Protein AF-A0A960BDS4-F1 (afdb_monomer_lite)

Structure (mmCIF, N/CA/C/O backbone):
data_AF-A0A960BDS4-F1
#
_entry.id   AF-A0A960BDS4-F1
#
loop_
_atom_site.group_PDB
_atom_site.id
_atom_site.type_symbol
_atom_site.label_atom_id
_atom_site.label_alt_id
_atom_site.label_comp_id
_atom_site.label_asym_id
_atom_site.label_entity_id
_atom_site.label_seq_id
_atom_site.pdbx_PDB_ins_code
_atom_site.Cartn_x
_atom_site.Cartn_y
_atom_site.Cartn_z
_atom_site.occupancy
_atom_site.B_iso_or_equiv
_atom_site.auth_seq_id
_atom_site.auth_comp_id
_atom_site.auth_asym_id
_atom_site.auth_atom_id
_atom_site.pdbx_PDB_model_num
ATOM 1 N N . ASP A 1 1 ? 16.887 0.375 -18.400 1.00 63.75 1 ASP A N 1
ATOM 2 C CA . ASP A 1 1 ? 16.574 -0.617 -17.345 1.00 63.75 1 ASP A CA 1
ATOM 3 C C . ASP A 1 1 ? 17.479 -0.538 -16.118 1.00 63.75 1 ASP A C 1
ATOM 5 O O . ASP A 1 1 ? 16.948 -0.564 -15.013 1.00 63.75 1 ASP A O 1
ATOM 9 N N . SER A 1 2 ? 18.800 -0.349 -16.256 1.00 89.62 2 SER A N 1
ATOM 10 C CA . SER A 1 2 ? 19.708 -0.259 -15.094 1.00 89.62 2 SER A CA 1
ATOM 11 C C . SER A 1 2 ? 19.351 0.848 -14.094 1.00 89.62 2 SER A C 1
ATOM 13 O O . SER A 1 2 ? 19.491 0.639 -12.898 1.00 89.62 2 SER A O 1
ATOM 15 N N . ALA A 1 3 ? 18.826 1.992 -14.548 1.00 94.19 3 ALA A N 1
ATOM 16 C CA . ALA A 1 3 ? 18.416 3.078 -13.651 1.00 94.19 3 ALA A CA 1
ATOM 17 C C . ALA A 1 3 ? 17.276 2.669 -12.695 1.00 94.19 3 ALA A C 1
ATOM 19 O O . ALA A 1 3 ? 17.370 2.913 -11.493 1.00 94.19 3 ALA A O 1
ATOM 20 N N . ILE A 1 4 ? 16.239 1.999 -13.216 1.00 96.44 4 ILE A N 1
ATOM 21 C CA . ILE A 1 4 ? 15.109 1.504 -12.413 1.00 96.44 4 ILE A CA 1
ATOM 22 C C . ILE A 1 4 ? 15.581 0.412 -11.456 1.00 96.44 4 ILE A C 1
ATOM 24 O O . ILE A 1 4 ? 15.278 0.466 -10.269 1.00 96.44 4 ILE A O 1
ATOM 28 N N . ALA A 1 5 ? 16.384 -0.532 -11.953 1.00 96.81 5 ALA A N 1
ATOM 29 C CA . ALA A 1 5 ? 16.969 -1.594 -11.141 1.00 96.81 5 ALA A CA 1
ATOM 30 C C . ALA A 1 5 ? 17.802 -1.033 -9.970 1.00 96.81 5 ALA A C 1
ATOM 32 O O . ALA A 1 5 ? 17.642 -1.451 -8.823 1.00 96.81 5 ALA A O 1
ATOM 33 N N . SER A 1 6 ? 18.651 -0.035 -10.232 1.00 97.69 6 SER A N 1
ATOM 34 C CA . SER A 1 6 ? 19.447 0.622 -9.195 1.00 97.69 6 SER A CA 1
ATOM 35 C C . SER A 1 6 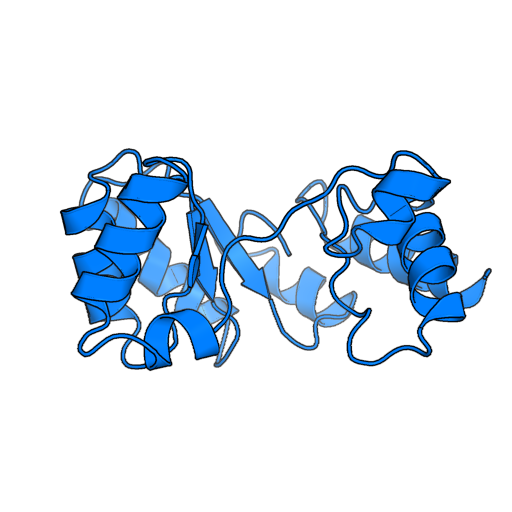? 18.584 1.361 -8.171 1.00 97.69 6 SER A C 1
ATOM 37 O O . SER A 1 6 ? 18.874 1.267 -6.982 1.00 97.69 6 SER A O 1
ATOM 39 N N . ALA A 1 7 ? 17.539 2.079 -8.596 1.00 97.25 7 ALA A N 1
ATOM 40 C CA . ALA A 1 7 ? 16.636 2.764 -7.668 1.00 97.25 7 ALA A CA 1
ATOM 41 C C . ALA A 1 7 ? 15.872 1.759 -6.790 1.00 97.25 7 ALA A C 1
ATOM 43 O O . ALA A 1 7 ? 15.901 1.858 -5.565 1.00 97.25 7 ALA A O 1
ATOM 44 N N . ALA A 1 8 ? 15.300 0.720 -7.403 1.00 97.75 8 ALA A N 1
ATOM 45 C CA . ALA A 1 8 ? 14.581 -0.329 -6.691 1.00 97.75 8 ALA A CA 1
ATOM 46 C C . ALA A 1 8 ? 15.469 -1.069 -5.679 1.00 97.75 8 ALA A C 1
ATOM 48 O O . ALA A 1 8 ? 15.028 -1.365 -4.569 1.00 97.75 8 ALA A O 1
ATOM 49 N N . SER A 1 9 ? 16.739 -1.315 -6.018 1.00 97.94 9 SER A N 1
ATOM 50 C CA . SER A 1 9 ? 17.706 -1.920 -5.098 1.00 97.94 9 SER A CA 1
ATOM 51 C C . SER A 1 9 ? 17.996 -1.028 -3.881 1.00 97.94 9 SER A C 1
ATOM 53 O O . SER A 1 9 ? 18.011 -1.523 -2.749 1.00 97.94 9 SER A O 1
ATOM 55 N N . ARG A 1 10 ? 18.164 0.291 -4.073 1.00 98.31 10 ARG A N 1
ATOM 56 C CA . ARG A 1 10 ? 18.352 1.240 -2.957 1.00 98.31 10 ARG A CA 1
ATOM 57 C C . ARG A 1 10 ? 17.115 1.318 -2.064 1.00 98.31 10 ARG A C 1
ATOM 59 O O . ARG A 1 10 ? 17.250 1.220 -0.847 1.00 98.31 10 ARG A O 1
ATOM 66 N N . MET A 1 11 ? 15.923 1.399 -2.654 1.00 98.00 11 MET A N 1
ATOM 67 C CA . MET A 1 11 ? 14.655 1.422 -1.914 1.00 98.00 11 MET A CA 1
ATOM 68 C C . MET A 1 11 ? 14.416 0.122 -1.134 1.00 98.00 11 MET A C 1
ATOM 70 O O . MET A 1 11 ? 14.076 0.172 0.043 1.00 98.00 11 MET A O 1
ATOM 74 N N . THR A 1 12 ? 14.673 -1.043 -1.738 1.00 97.75 12 THR A N 1
ATOM 75 C CA . THR A 1 12 ? 14.567 -2.347 -1.053 1.00 97.75 12 THR A CA 1
ATOM 76 C C . THR A 1 12 ? 15.539 -2.433 0.127 1.00 97.75 12 THR A C 1
ATOM 78 O O . THR A 1 12 ? 15.189 -2.924 1.200 1.00 97.75 12 THR A O 1
ATOM 81 N N . THR A 1 13 ? 16.759 -1.912 -0.045 1.00 97.81 13 THR A N 1
ATOM 82 C CA . THR A 1 13 ? 17.763 -1.860 1.028 1.00 97.81 13 THR A CA 1
ATOM 83 C C . THR A 1 13 ? 17.287 -0.964 2.174 1.00 97.81 13 THR A C 1
ATOM 85 O O . THR A 1 13 ? 17.357 -1.360 3.338 1.00 97.81 13 THR A O 1
ATOM 88 N N . ALA A 1 14 ? 16.747 0.217 1.856 1.00 97.69 14 ALA A N 1
ATOM 89 C CA . ALA A 1 14 ? 16.185 1.142 2.837 1.00 97.69 14 ALA A CA 1
ATOM 90 C C . ALA A 1 14 ? 14.970 0.553 3.577 1.00 97.69 14 ALA A C 1
ATOM 92 O O . ALA A 1 14 ? 14.827 0.769 4.780 1.00 97.69 14 ALA A O 1
ATOM 93 N N . ALA A 1 15 ? 14.138 -0.241 2.897 1.00 97.00 15 ALA A N 1
ATOM 94 C CA . ALA A 1 15 ? 12.950 -0.870 3.473 1.00 97.00 15 ALA A CA 1
ATOM 95 C C . ALA A 1 15 ? 13.267 -1.958 4.515 1.00 97.00 15 ALA A C 1
ATOM 97 O O . ALA A 1 15 ? 12.385 -2.349 5.278 1.00 97.00 15 ALA A O 1
ATOM 98 N N . ALA A 1 16 ? 14.519 -2.432 4.586 1.00 94.50 16 ALA A N 1
ATOM 99 C CA . ALA A 1 16 ? 15.010 -3.344 5.623 1.00 94.50 16 ALA A CA 1
ATOM 100 C C . ALA A 1 16 ? 14.112 -4.581 5.847 1.00 94.50 16 ALA A C 1
ATOM 102 O O . ALA A 1 16 ? 13.825 -4.961 6.982 1.00 94.50 16 ALA A O 1
ATOM 103 N N . GLY A 1 17 ? 13.663 -5.201 4.751 1.00 94.31 17 GLY A N 1
ATOM 104 C CA . GLY A 1 17 ? 12.817 -6.401 4.761 1.00 94.31 17 GLY A CA 1
ATOM 105 C C . GLY A 1 17 ? 11.309 -6.133 4.746 1.00 94.31 17 GLY A C 1
ATOM 106 O O . GLY A 1 17 ? 10.539 -7.074 4.562 1.00 94.31 17 GLY A O 1
ATOM 107 N N . ARG A 1 18 ? 10.872 -4.875 4.889 1.00 96.81 18 ARG A N 1
ATOM 108 C CA . ARG A 1 18 ? 9.478 -4.484 4.635 1.00 96.81 18 ARG A CA 1
ATOM 109 C C . ARG A 1 18 ? 9.190 -4.514 3.136 1.00 96.81 18 ARG A C 1
ATOM 111 O O . ARG A 1 18 ? 10.070 -4.281 2.311 1.00 96.81 18 ARG A O 1
ATOM 118 N N . SER A 1 19 ? 7.947 -4.829 2.794 1.00 95.81 19 SER A N 1
ATOM 119 C CA . SER A 1 19 ? 7.510 -4.977 1.406 1.00 95.81 19 SER A CA 1
ATOM 120 C C . SER A 1 19 ? 7.502 -3.630 0.680 1.00 95.81 19 SER A C 1
ATOM 122 O O . SER A 1 19 ? 6.952 -2.678 1.221 1.00 95.81 19 SER A O 1
ATOM 124 N N . CYS A 1 20 ? 8.014 -3.589 -0.553 1.00 97.81 20 CYS A N 1
ATOM 125 C CA . CYS A 1 20 ? 7.858 -2.463 -1.483 1.00 97.81 20 CYS A CA 1
ATOM 126 C C . CYS A 1 20 ? 7.029 -2.895 -2.699 1.00 97.81 20 CYS A C 1
ATOM 128 O O . CYS A 1 20 ? 7.323 -3.934 -3.302 1.00 97.81 20 CYS A O 1
ATOM 130 N N . ILE A 1 21 ? 6.025 -2.106 -3.079 1.00 97.44 21 ILE A N 1
ATOM 131 C CA . ILE A 1 21 ? 5.127 -2.379 -4.207 1.00 97.44 21 ILE A CA 1
ATOM 132 C C . ILE A 1 21 ? 5.314 -1.320 -5.299 1.00 97.44 21 ILE A C 1
ATOM 134 O O . ILE A 1 21 ? 5.313 -0.121 -5.047 1.00 97.44 21 ILE A O 1
ATOM 138 N N . GLU A 1 22 ? 5.450 -1.752 -6.553 1.00 96.75 22 GLU A N 1
ATOM 139 C CA . GLU A 1 22 ? 5.627 -0.831 -7.678 1.00 96.75 22 GLU A CA 1
ATOM 140 C C . GLU A 1 22 ? 4.263 -0.305 -8.167 1.00 96.75 22 GLU A C 1
ATOM 142 O O . GLU A 1 22 ? 3.394 -1.073 -8.590 1.00 96.75 22 GLU A O 1
ATOM 147 N N . MET A 1 23 ? 4.062 1.018 -8.110 1.00 95.00 23 MET A N 1
ATOM 148 C CA . MET A 1 23 ? 2.798 1.681 -8.485 1.00 95.00 23 MET A CA 1
ATOM 149 C C . MET A 1 23 ? 2.957 2.900 -9.419 1.00 95.00 23 MET A C 1
ATOM 151 O O . MET A 1 23 ? 2.042 3.716 -9.570 1.00 95.00 23 MET A O 1
ATOM 155 N N . GLY A 1 24 ? 4.109 3.026 -10.079 1.00 94.62 24 GLY A N 1
ATOM 156 C CA . GLY A 1 24 ? 4.520 4.165 -10.905 1.00 94.62 24 GLY A CA 1
ATOM 157 C C . GLY A 1 24 ? 4.021 4.143 -12.353 1.00 94.62 24 GLY A C 1
ATOM 158 O O . GLY A 1 24 ? 4.302 5.073 -13.113 1.00 94.62 24 GLY A O 1
ATOM 159 N N . SER A 1 25 ? 3.251 3.125 -12.750 1.00 95.06 25 SER A N 1
ATOM 160 C CA . SER A 1 25 ? 2.764 2.972 -14.132 1.00 95.06 25 SER A CA 1
ATOM 161 C C . SER A 1 25 ? 2.008 4.202 -14.653 1.00 95.06 25 SER A C 1
ATOM 163 O O . SER A 1 25 ? 2.171 4.567 -15.809 1.00 95.06 25 SER A O 1
ATOM 165 N N . ARG A 1 26 ? 1.261 4.916 -13.798 1.00 94.31 26 ARG A N 1
ATOM 166 C CA . ARG A 1 26 ? 0.509 6.127 -14.188 1.00 94.31 26 ARG A CA 1
ATOM 167 C C . ARG A 1 26 ? 1.382 7.334 -14.574 1.00 94.31 26 ARG A C 1
ATOM 169 O O . ARG A 1 26 ? 0.859 8.316 -15.083 1.00 94.31 26 ARG A O 1
ATOM 176 N N . ARG A 1 27 ? 2.685 7.291 -14.273 1.00 94.62 27 ARG A N 1
ATOM 177 C CA . ARG A 1 27 ? 3.666 8.353 -14.570 1.00 94.62 27 ARG A CA 1
ATOM 178 C C . ARG A 1 27 ? 4.713 7.916 -15.596 1.00 94.62 27 ARG A C 1
ATOM 180 O O . ARG A 1 27 ? 5.650 8.655 -15.874 1.00 94.62 27 ARG A O 1
ATOM 187 N N . THR A 1 28 ? 4.572 6.708 -16.132 1.00 94.94 28 THR A N 1
ATOM 188 C CA . THR A 1 28 ? 5.542 6.095 -17.036 1.00 94.94 28 THR A CA 1
ATOM 189 C C . THR A 1 28 ? 4.852 5.781 -18.355 1.00 94.94 28 THR A C 1
ATOM 191 O O . THR A 1 28 ? 3.692 5.383 -18.365 1.00 94.94 28 THR A O 1
ATOM 194 N N . HIS A 1 29 ? 5.560 5.940 -19.474 1.00 96.44 29 HIS A N 1
ATOM 195 C CA . HIS A 1 29 ? 5.044 5.529 -20.780 1.00 96.44 29 HIS A CA 1
ATOM 196 C C . HIS A 1 29 ? 4.593 4.059 -20.740 1.00 96.44 29 HIS A C 1
ATOM 198 O O . HIS A 1 29 ? 5.306 3.223 -20.194 1.00 96.44 29 HIS A O 1
ATOM 204 N N . GLU A 1 30 ? 3.449 3.731 -21.337 1.00 93.12 30 GLU A N 1
ATOM 205 C CA . GLU A 1 30 ? 2.764 2.435 -21.188 1.00 93.12 30 GLU A CA 1
ATOM 206 C C . GLU A 1 30 ? 3.652 1.201 -21.426 1.00 93.12 30 GLU A C 1
ATOM 208 O O . GLU A 1 30 ? 3.714 0.311 -20.578 1.00 93.12 30 GLU A O 1
ATOM 213 N N . GLU A 1 31 ? 4.423 1.168 -22.517 1.00 90.56 31 GLU A N 1
ATOM 214 C CA . GLU A 1 31 ? 5.369 0.069 -22.772 1.00 90.56 31 GLU A CA 1
ATOM 215 C C . GLU A 1 31 ? 6.559 0.061 -21.793 1.00 90.56 31 GLU A C 1
ATOM 217 O O . GLU A 1 31 ? 7.016 -1.001 -21.363 1.00 90.56 31 GLU A O 1
ATOM 222 N N . ALA A 1 32 ? 7.036 1.235 -21.366 1.00 95.88 32 ALA A N 1
ATOM 223 C CA . ALA A 1 32 ? 8.122 1.338 -20.394 1.00 95.88 32 ALA A CA 1
ATOM 224 C C . ALA A 1 32 ? 7.667 0.947 -18.978 1.00 95.88 32 ALA A C 1
ATOM 226 O O . ALA A 1 32 ? 8.456 0.383 -18.224 1.00 95.88 32 ALA A O 1
ATOM 227 N N . ALA A 1 33 ? 6.402 1.184 -18.624 1.00 97.25 33 ALA A N 1
ATOM 228 C CA . ALA A 1 33 ? 5.836 0.855 -17.319 1.00 97.25 33 ALA A CA 1
ATOM 229 C C . ALA A 1 33 ? 5.904 -0.652 -17.037 1.00 97.25 33 ALA A C 1
ATOM 231 O O . ALA A 1 33 ? 6.247 -1.070 -15.934 1.00 97.25 33 ALA A O 1
ATOM 232 N N . VAL A 1 34 ? 5.657 -1.476 -18.059 1.00 97.31 34 VAL A N 1
ATOM 233 C CA . VAL A 1 34 ? 5.719 -2.938 -17.945 1.00 97.31 34 VAL A CA 1
ATOM 234 C C . VAL A 1 34 ? 7.156 -3.422 -17.715 1.00 97.31 34 VAL A C 1
ATOM 236 O O . VAL A 1 34 ? 7.397 -4.291 -16.872 1.00 97.31 34 VAL A O 1
ATOM 239 N N . ALA A 1 35 ? 8.128 -2.840 -18.425 1.00 96.44 35 ALA A N 1
ATOM 240 C CA . ALA A 1 35 ? 9.546 -3.134 -18.221 1.00 96.44 35 ALA A CA 1
ATOM 241 C C . ALA A 1 35 ? 10.049 -2.633 -16.854 1.00 96.44 35 ALA A C 1
ATOM 243 O O . ALA A 1 35 ? 10.781 -3.350 -16.170 1.00 96.44 35 ALA A O 1
ATOM 244 N N . ALA A 1 36 ? 9.611 -1.446 -16.425 1.00 97.50 36 ALA A N 1
ATOM 245 C CA . ALA A 1 36 ? 9.959 -0.856 -15.137 1.00 97.50 36 ALA A CA 1
ATOM 246 C C . ALA A 1 36 ? 9.427 -1.692 -13.962 1.00 97.50 36 ALA A C 1
ATOM 248 O O . ALA A 1 36 ? 10.199 -2.019 -13.063 1.00 97.50 36 ALA A O 1
ATOM 249 N N . ALA A 1 37 ? 8.162 -2.121 -14.014 1.00 97.69 37 ALA A N 1
ATOM 250 C CA . ALA A 1 37 ? 7.552 -3.014 -13.027 1.00 97.69 37 ALA A CA 1
ATOM 251 C C . ALA A 1 37 ? 8.351 -4.315 -12.861 1.00 97.69 37 ALA A C 1
ATOM 253 O O . ALA A 1 37 ? 8.668 -4.743 -11.749 1.00 97.69 37 ALA A O 1
ATOM 254 N N . ARG A 1 38 ? 8.742 -4.926 -13.987 1.00 97.56 38 ARG A N 1
ATOM 255 C CA . ARG A 1 38 ? 9.583 -6.126 -13.990 1.00 97.56 38 ARG A CA 1
ATOM 256 C C . ARG A 1 38 ? 10.964 -5.855 -13.392 1.00 97.56 38 ARG A C 1
ATOM 258 O O . ARG A 1 38 ? 11.442 -6.660 -12.598 1.00 97.56 38 ARG A O 1
ATOM 265 N N . ALA A 1 39 ? 11.616 -4.760 -13.781 1.00 97.88 39 ALA A N 1
ATOM 266 C CA . ALA A 1 39 ? 12.940 -4.406 -13.276 1.00 97.88 39 ALA A CA 1
ATOM 267 C C . ALA A 1 39 ? 12.920 -4.155 -11.760 1.00 97.88 39 ALA A C 1
ATOM 269 O O . ALA A 1 39 ? 13.793 -4.655 -11.057 1.00 97.88 39 ALA A O 1
ATOM 270 N N . ALA A 1 40 ? 11.902 -3.455 -11.251 1.00 97.94 40 ALA A N 1
ATOM 271 C CA . ALA A 1 40 ? 11.726 -3.232 -9.820 1.00 97.94 40 ALA A CA 1
ATOM 272 C C . ALA A 1 40 ? 11.553 -4.553 -9.056 1.00 97.94 40 ALA A C 1
ATOM 274 O O . ALA A 1 40 ? 12.230 -4.776 -8.051 1.00 97.94 40 ALA A O 1
ATOM 275 N N . TYR A 1 41 ? 10.715 -5.460 -9.574 1.00 98.00 41 TYR A N 1
ATOM 276 C CA . TYR A 1 41 ? 10.497 -6.784 -8.985 1.00 98.00 41 TYR A CA 1
ATOM 277 C C . TYR A 1 41 ? 11.784 -7.616 -8.900 1.00 98.00 41 TYR A C 1
ATOM 279 O O . TYR A 1 41 ? 12.107 -8.165 -7.850 1.00 98.00 41 TYR A O 1
ATOM 287 N N . LEU A 1 42 ? 12.576 -7.655 -9.978 1.00 97.75 42 LEU A N 1
ATOM 288 C CA . LEU A 1 42 ? 13.864 -8.361 -9.989 1.00 97.75 42 LEU A CA 1
ATOM 289 C C . LEU A 1 42 ? 14.872 -7.801 -8.973 1.00 97.75 42 LEU A C 1
ATOM 291 O O . LEU A 1 42 ? 15.810 -8.502 -8.596 1.00 97.75 42 LEU A O 1
ATOM 295 N N . CYS A 1 43 ? 14.685 -6.557 -8.533 1.00 97.62 43 CYS A N 1
ATOM 296 C CA . CYS A 1 43 ? 15.558 -5.873 -7.584 1.00 97.62 43 CYS A CA 1
ATOM 297 C C . CYS A 1 43 ? 15.006 -5.818 -6.154 1.00 97.62 43 CYS A C 1
ATOM 299 O O . CYS A 1 43 ? 15.596 -5.136 -5.317 1.00 97.62 43 CYS A O 1
ATOM 301 N N . GLY A 1 44 ? 13.936 -6.565 -5.866 1.00 97.06 44 GLY A N 1
ATOM 302 C CA . GLY A 1 44 ? 13.468 -6.821 -4.504 1.00 97.06 44 GLY A CA 1
ATOM 303 C C . GLY A 1 44 ? 12.120 -6.210 -4.135 1.00 97.06 44 GLY A C 1
ATOM 304 O O . GLY A 1 44 ? 11.633 -6.465 -3.034 1.00 97.06 44 GLY A O 1
ATOM 305 N N . PHE A 1 45 ? 11.469 -5.478 -5.045 1.00 98.12 45 PHE A N 1
ATOM 306 C CA . PHE A 1 45 ? 10.050 -5.162 -4.869 1.00 98.12 45 PHE A CA 1
ATOM 307 C C . PHE A 1 45 ? 9.247 -6.465 -4.889 1.00 98.12 45 PHE A C 1
ATOM 309 O O . PHE A 1 45 ? 9.575 -7.400 -5.617 1.00 98.12 45 PHE A O 1
ATOM 316 N N . THR A 1 46 ? 8.192 -6.549 -4.089 1.00 98.06 46 THR A N 1
ATOM 317 C CA . THR A 1 46 ? 7.460 -7.806 -3.867 1.00 98.06 46 THR A CA 1
ATOM 318 C C . THR A 1 46 ? 6.279 -7.976 -4.820 1.00 98.06 46 THR A C 1
ATOM 320 O O . THR A 1 46 ? 5.863 -9.105 -5.087 1.00 98.06 46 THR A O 1
ATOM 323 N N . ALA A 1 47 ? 5.745 -6.869 -5.344 1.00 97.81 47 ALA A N 1
ATOM 324 C CA . ALA A 1 47 ? 4.601 -6.846 -6.245 1.00 97.81 47 ALA A CA 1
ATOM 325 C C . ALA A 1 47 ? 4.567 -5.572 -7.111 1.00 97.81 47 ALA A C 1
ATOM 327 O O . ALA A 1 47 ? 5.319 -4.624 -6.887 1.00 97.81 47 ALA A O 1
ATOM 328 N N . THR A 1 48 ? 3.654 -5.539 -8.081 1.00 97.94 48 THR A N 1
ATOM 329 C CA . THR A 1 48 ? 3.330 -4.366 -8.911 1.00 97.94 48 THR A CA 1
ATOM 330 C C . THR A 1 48 ? 1.816 -4.166 -9.024 1.00 97.94 48 THR A C 1
ATOM 332 O O . THR A 1 48 ? 1.038 -5.112 -8.933 1.00 97.94 48 THR A O 1
ATOM 335 N N . SER A 1 49 ? 1.375 -2.939 -9.275 1.00 96.38 49 SER A N 1
ATOM 336 C CA . SER A 1 49 ? 0.001 -2.656 -9.719 1.00 96.38 49 SER A CA 1
ATOM 337 C C . SER A 1 49 ? -0.232 -2.953 -11.212 1.00 96.38 49 SER A C 1
ATOM 339 O O . SER A 1 49 ? -1.372 -2.971 -11.676 1.00 96.38 49 SER A O 1
ATOM 341 N N . ASN A 1 50 ? 0.829 -3.193 -11.991 1.00 97.56 50 ASN A N 1
ATOM 342 C CA . ASN A 1 50 ? 0.762 -3.348 -13.440 1.00 97.56 50 ASN A CA 1
ATOM 343 C C . ASN A 1 50 ? 0.343 -4.772 -13.856 1.00 97.56 50 ASN A C 1
ATOM 345 O O . ASN A 1 50 ? 1.141 -5.714 -13.863 1.00 97.56 50 ASN A O 1
ATOM 349 N N . LEU A 1 51 ? -0.914 -4.928 -14.278 1.00 97.00 51 LEU A N 1
ATOM 350 C CA . LEU A 1 51 ? -1.458 -6.221 -14.713 1.00 97.00 51 LEU A CA 1
ATOM 351 C C . LEU A 1 51 ? -0.788 -6.773 -15.983 1.00 97.00 51 LEU A C 1
ATOM 353 O O . LEU A 1 51 ? -0.671 -7.989 -16.136 1.00 97.00 51 LEU A O 1
ATOM 357 N N . ALA A 1 52 ? -0.297 -5.913 -16.879 1.00 97.31 52 ALA A N 1
ATOM 358 C CA . ALA A 1 52 ? 0.420 -6.364 -18.070 1.00 97.31 52 ALA A CA 1
ATOM 359 C C . ALA A 1 52 ? 1.795 -6.958 -17.711 1.00 97.31 52 ALA A C 1
ATOM 361 O O . ALA A 1 52 ? 2.222 -7.930 -18.335 1.00 97.31 52 ALA A O 1
ATOM 362 N N . ALA A 1 53 ? 2.462 -6.462 -16.663 1.00 97.44 53 ALA A N 1
ATOM 363 C CA . ALA A 1 53 ? 3.685 -7.074 -16.140 1.00 97.44 53 ALA A CA 1
ATOM 364 C C . ALA A 1 53 ? 3.427 -8.470 -15.549 1.00 97.44 53 ALA A C 1
ATOM 366 O O . ALA A 1 53 ? 4.213 -9.392 -15.788 1.00 97.44 53 ALA A O 1
ATOM 367 N N . ARG A 1 54 ? 2.294 -8.672 -14.862 1.00 97.75 54 ARG A N 1
ATOM 368 C CA . ARG A 1 54 ? 1.847 -10.009 -14.432 1.00 97.75 54 ARG A CA 1
ATOM 369 C C . ARG A 1 54 ? 1.599 -10.930 -15.612 1.00 97.75 54 ARG A C 1
ATOM 371 O O . ARG A 1 54 ? 2.084 -12.056 -15.605 1.00 97.75 54 ARG A O 1
ATOM 378 N N . GLN A 1 55 ? 0.866 -10.457 -16.615 1.00 97.88 55 GLN A N 1
ATOM 379 C CA . GLN A 1 5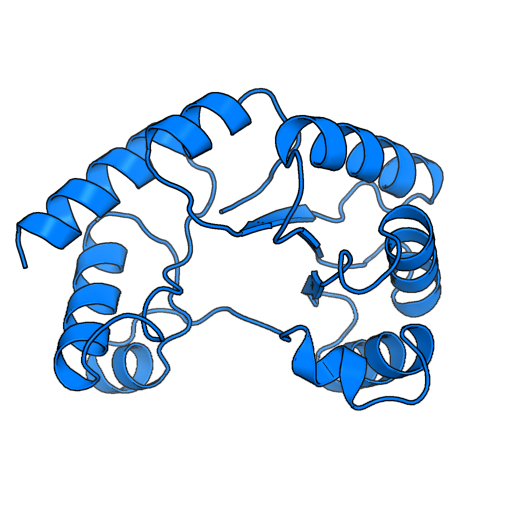5 ? 0.528 -11.252 -17.791 1.00 97.88 55 GLN A CA 1
ATOM 380 C C . GLN A 1 55 ? 1.777 -11.665 -18.584 1.00 97.88 55 GLN A C 1
ATOM 382 O O . GLN A 1 55 ? 1.898 -12.827 -18.959 1.00 97.88 55 GLN A O 1
ATOM 387 N N . ARG A 1 56 ? 2.703 -10.730 -18.839 1.00 97.19 56 ARG A N 1
ATOM 388 C CA . ARG A 1 56 ? 3.897 -10.971 -19.669 1.00 97.19 56 ARG A CA 1
ATOM 389 C C . ARG A 1 56 ? 5.016 -11.700 -18.913 1.00 97.19 56 ARG A C 1
ATOM 391 O O . ARG A 1 56 ? 5.724 -12.501 -19.514 1.00 97.19 56 ARG A O 1
ATOM 398 N N . TYR A 1 57 ? 5.198 -11.421 -17.620 1.00 97.12 57 TYR A N 1
ATOM 399 C CA . TYR A 1 57 ? 6.388 -11.847 -16.864 1.00 97.12 57 TYR A CA 1
ATOM 400 C C . TYR A 1 57 ? 6.097 -12.551 -15.541 1.00 97.12 57 TYR A C 1
ATOM 402 O O . TYR A 1 57 ? 7.023 -12.937 -14.834 1.00 97.12 57 TYR A O 1
ATOM 410 N N . GLY A 1 58 ? 4.829 -12.708 -15.177 1.00 97.44 58 GLY A N 1
ATOM 411 C CA . GLY A 1 58 ? 4.439 -13.415 -13.969 1.00 97.44 58 GLY A CA 1
ATOM 412 C C . GLY A 1 58 ? 4.621 -12.634 -12.664 1.00 97.44 58 GLY A C 1
ATOM 413 O O . GLY A 1 58 ? 4.330 -13.210 -11.618 1.00 97.44 58 GLY A O 1
ATOM 414 N N . VAL A 1 59 ? 5.023 -11.357 -12.702 1.00 98.06 59 VAL A N 1
ATOM 415 C CA . VAL A 1 59 ? 5.240 -10.516 -11.505 1.00 98.06 59 VAL A CA 1
ATOM 416 C C . VAL A 1 59 ? 3.981 -10.491 -10.623 1.00 98.06 59 VAL A C 1
ATOM 418 O O . VAL A 1 59 ? 2.915 -10.180 -11.155 1.00 98.06 59 VAL A O 1
ATOM 421 N N . PRO A 1 60 ? 4.055 -10.806 -9.313 1.00 98.25 60 PRO A N 1
ATOM 422 C CA . PRO A 1 60 ? 2.908 -10.737 -8.408 1.00 98.25 60 PRO A CA 1
ATOM 423 C C . PRO A 1 60 ? 2.246 -9.358 -8.411 1.00 98.25 60 PRO A C 1
ATOM 425 O O . PRO A 1 60 ? 2.927 -8.336 -8.498 1.00 98.25 60 PRO A O 1
ATOM 428 N N . THR A 1 61 ? 0.919 -9.323 -8.290 1.00 96.62 61 THR A N 1
ATOM 429 C CA . THR A 1 61 ? 0.156 -8.069 -8.320 1.00 96.62 61 THR A CA 1
ATOM 430 C C . THR A 1 61 ? -0.451 -7.730 -6.979 1.00 96.62 61 THR A C 1
ATOM 432 O O . THR A 1 61 ? -0.961 -8.614 -6.292 1.00 96.62 61 THR A O 1
ATOM 435 N N . ALA A 1 62 ? -0.449 -6.444 -6.644 1.00 93.88 62 ALA A N 1
ATOM 436 C CA . ALA A 1 62 ? -1.093 -5.916 -5.452 1.00 93.88 62 ALA A CA 1
ATOM 437 C C . ALA A 1 62 ? -1.697 -4.532 -5.725 1.00 93.88 62 ALA A C 1
ATOM 439 O O . ALA A 1 62 ? -1.208 -3.772 -6.560 1.00 93.88 62 ALA A O 1
ATOM 440 N N . GLY A 1 63 ? -2.764 -4.213 -4.999 1.00 85.25 63 GLY A N 1
ATOM 441 C CA . GLY A 1 63 ? -3.525 -2.973 -5.129 1.00 85.25 63 GLY A CA 1
ATOM 442 C C . GLY A 1 63 ? -5.008 -3.247 -4.908 1.00 85.25 63 GLY A C 1
ATOM 443 O O . GLY A 1 63 ? -5.514 -4.267 -5.368 1.00 85.25 63 GLY A O 1
ATOM 444 N N . THR A 1 64 ? -5.692 -2.374 -4.169 1.00 86.94 64 THR A N 1
ATOM 445 C CA . THR A 1 64 ? -7.112 -2.557 -3.840 1.00 86.94 64 THR A CA 1
ATOM 446 C C . THR A 1 64 ? -7.974 -1.468 -4.467 1.00 86.94 64 THR A C 1
ATOM 448 O O . THR A 1 64 ? -8.557 -1.684 -5.523 1.00 86.94 64 THR A O 1
ATOM 451 N N . SER A 1 65 ? -8.026 -0.286 -3.861 1.00 94.25 65 SER A N 1
ATOM 452 C CA . SER A 1 65 ? -8.850 0.837 -4.311 1.00 94.25 65 SER A CA 1
ATOM 453 C C . SER A 1 65 ? -8.039 2.133 -4.393 1.00 94.25 65 SER A C 1
ATOM 455 O O . SER A 1 65 ? -6.923 2.244 -3.874 1.00 94.25 65 SER A O 1
ATOM 457 N N . ALA A 1 66 ? -8.581 3.114 -5.111 1.00 95.19 66 ALA A N 1
ATOM 458 C CA . ALA A 1 66 ? -8.063 4.477 -5.214 1.00 95.19 66 ALA A CA 1
ATOM 459 C C . ALA A 1 66 ? -9.096 5.458 -4.641 1.00 95.19 66 ALA A C 1
ATOM 461 O O . ALA A 1 66 ? -10.255 5.083 -4.485 1.00 95.19 66 ALA A O 1
ATOM 462 N N . HIS A 1 67 ? -8.721 6.718 -4.406 1.00 97.06 67 HIS A N 1
ATOM 463 C CA . HIS A 1 67 ? -9.661 7.732 -3.903 1.00 97.06 67 HIS A CA 1
ATOM 464 C C . HIS A 1 67 ? -10.925 7.858 -4.763 1.00 97.06 67 HIS A C 1
ATOM 466 O O . HIS A 1 67 ? -12.015 8.018 -4.229 1.00 97.06 67 HIS A O 1
ATOM 472 N N . SER A 1 68 ? -10.809 7.711 -6.087 1.00 97.25 68 SER A N 1
ATOM 473 C CA . SER A 1 68 ? -11.960 7.750 -6.997 1.00 97.25 68 SER A CA 1
ATOM 474 C C . SER A 1 68 ? -13.013 6.679 -6.703 1.00 97.25 68 SER A C 1
ATOM 476 O O . SER A 1 68 ? -14.186 6.906 -6.970 1.00 97.25 68 SER A O 1
ATOM 478 N N . PHE A 1 69 ? -12.619 5.532 -6.143 1.00 97.75 69 PHE A N 1
ATOM 479 C CA . PHE A 1 69 ? -13.563 4.504 -5.713 1.00 97.75 69 PHE A CA 1
ATOM 480 C C . PHE A 1 69 ? -14.379 4.984 -4.510 1.00 97.75 69 PHE A C 1
ATOM 482 O O . PHE A 1 69 ? -15.599 4.859 -4.520 1.00 97.75 69 PHE A O 1
ATOM 489 N N . THR A 1 70 ? -13.731 5.578 -3.505 1.00 97.94 70 THR A N 1
ATOM 490 C CA . THR A 1 70 ? -14.426 6.149 -2.344 1.00 97.94 70 THR A CA 1
ATOM 491 C C . THR A 1 70 ? -15.349 7.291 -2.762 1.00 97.94 70 THR A C 1
ATOM 493 O O . THR A 1 70 ? -16.518 7.287 -2.398 1.00 97.94 70 THR A O 1
ATOM 496 N N . LEU A 1 71 ? -14.861 8.204 -3.608 1.00 97.88 71 LEU A N 1
ATOM 497 C CA . LEU A 1 71 ? -15.609 9.369 -4.101 1.00 97.88 71 LEU A CA 1
ATOM 498 C C . LEU A 1 71 ? -16.810 9.022 -4.998 1.00 97.88 71 LEU A C 1
ATOM 500 O O . LEU A 1 71 ? -17.645 9.885 -5.248 1.00 97.88 71 LEU A O 1
ATOM 504 N N . LEU A 1 72 ? -16.885 7.794 -5.519 1.00 98.00 72 LEU A N 1
ATOM 505 C CA . LEU A 1 72 ? -18.024 7.325 -6.312 1.00 98.00 72 LEU A CA 1
ATOM 506 C C . LEU A 1 72 ? -19.248 6.982 -5.445 1.00 98.00 72 LEU A C 1
ATOM 508 O O . LEU A 1 72 ? -20.354 6.908 -5.972 1.00 98.00 72 LEU A O 1
ATOM 512 N N . HIS A 1 73 ? -19.053 6.732 -4.149 1.00 98.38 73 HIS A N 1
ATOM 513 C CA . HIS A 1 73 ? -20.121 6.357 -3.225 1.00 98.38 73 HIS A CA 1
ATOM 514 C C . HIS A 1 73 ? -20.650 7.585 -2.479 1.00 98.38 73 HIS A C 1
ATOM 516 O O . HIS A 1 73 ? -19.926 8.564 -2.293 1.00 98.38 73 HIS A O 1
ATOM 522 N N . ASP A 1 74 ? -21.884 7.506 -1.978 1.00 97.69 74 ASP A N 1
ATOM 523 C CA . ASP A 1 74 ? -22.507 8.611 -1.237 1.00 97.69 74 ASP A CA 1
ATOM 524 C C . ASP A 1 74 ? -21.852 8.835 0.139 1.00 97.69 74 ASP A C 1
ATOM 526 O O . ASP A 1 74 ? -21.994 9.896 0.749 1.00 97.69 74 ASP A O 1
ATOM 530 N N . SER A 1 75 ? -21.118 7.838 0.646 1.00 98.00 75 SER A N 1
ATOM 531 C CA . SER A 1 75 ? -20.338 7.938 1.880 1.00 98.00 75 SER A CA 1
ATOM 532 C C . SER A 1 75 ? -19.120 7.011 1.886 1.00 98.00 75 SER A C 1
ATOM 534 O O . SER A 1 75 ? -19.107 5.954 1.250 1.00 98.00 75 SER A O 1
ATOM 536 N N . GLU A 1 76 ? -18.115 7.354 2.696 1.00 97.81 76 GLU A N 1
ATOM 537 C CA . GLU A 1 76 ? -16.931 6.508 2.905 1.00 97.81 76 GLU A CA 1
ATOM 538 C C . GLU A 1 76 ? -17.291 5.146 3.530 1.00 97.81 76 GLU A C 1
ATOM 540 O O . GLU A 1 76 ? -16.747 4.110 3.144 1.00 97.81 76 GLU A O 1
ATOM 545 N N . ALA A 1 77 ? -18.295 5.114 4.413 1.00 98.06 77 ALA A N 1
ATOM 546 C CA . ALA A 1 77 ? -18.817 3.877 4.992 1.00 98.06 77 ALA A CA 1
ATOM 547 C C . ALA A 1 77 ? -19.448 2.944 3.940 1.00 98.06 77 ALA A C 1
ATOM 549 O O . ALA A 1 77 ? -19.341 1.720 4.048 1.00 98.06 77 ALA A O 1
ATOM 550 N N . GLU A 1 78 ? -20.122 3.485 2.919 1.00 98.38 78 GLU A N 1
ATOM 551 C CA . GLU A 1 78 ? -20.609 2.681 1.791 1.00 98.38 78 GLU A CA 1
ATOM 552 C C . GLU A 1 78 ? -19.473 2.118 0.953 1.00 98.38 78 GLU A C 1
ATOM 554 O O . GLU A 1 78 ? -19.484 0.921 0.657 1.00 98.38 78 GLU A O 1
ATOM 559 N N . ALA A 1 79 ? -18.469 2.937 0.639 1.00 98.56 79 ALA A N 1
ATOM 560 C CA . ALA A 1 79 ? -17.302 2.485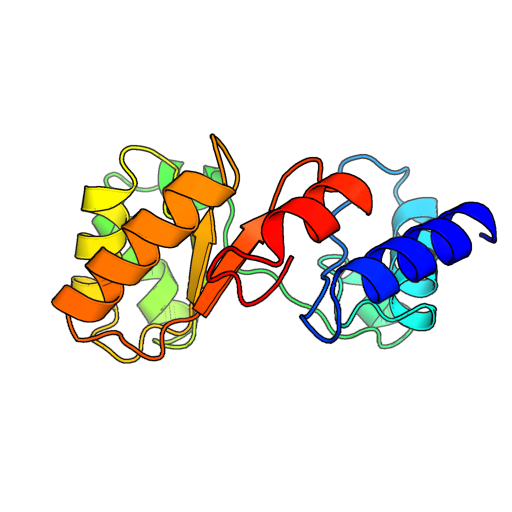 -0.108 1.00 98.56 79 ALA A CA 1
ATOM 561 C C . ALA A 1 79 ? -16.582 1.332 0.614 1.00 98.56 79 ALA A C 1
ATOM 563 O O . ALA A 1 79 ? -16.288 0.298 0.006 1.00 98.56 79 ALA A O 1
ATOM 564 N N . PHE A 1 80 ? -16.350 1.452 1.925 1.00 98.50 80 PHE A N 1
ATOM 565 C CA . PHE A 1 80 ? -15.711 0.388 2.705 1.00 98.50 80 PHE A CA 1
ATOM 566 C C . PHE A 1 80 ? -16.560 -0.880 2.758 1.00 98.50 80 PHE A C 1
ATOM 568 O O . PHE A 1 80 ? -16.023 -1.971 2.552 1.00 98.50 80 PHE A O 1
ATOM 575 N N . ARG A 1 81 ? -17.882 -0.768 2.952 1.00 98.50 81 ARG A N 1
ATOM 576 C CA . ARG A 1 81 ? -18.783 -1.933 2.914 1.00 98.50 81 ARG A CA 1
ATOM 577 C C . ARG A 1 81 ? -18.749 -2.626 1.557 1.00 98.50 81 ARG A C 1
ATOM 579 O O . ARG A 1 81 ? -18.647 -3.854 1.514 1.00 98.50 81 ARG A O 1
ATOM 586 N N . ALA A 1 82 ? -18.787 -1.868 0.463 1.00 98.38 82 ALA A N 1
ATOM 587 C CA . ALA A 1 82 ? -18.718 -2.409 -0.891 1.00 98.38 82 ALA A CA 1
ATOM 588 C C . ALA A 1 82 ? -17.390 -3.143 -1.140 1.00 98.38 82 ALA A C 1
ATOM 590 O O . ALA A 1 82 ? -17.379 -4.273 -1.644 1.00 98.38 82 ALA A O 1
ATOM 591 N N . GLN A 1 83 ? -16.269 -2.547 -0.726 1.00 98.44 83 GLN A N 1
ATOM 592 C CA . GLN A 1 83 ? -14.948 -3.144 -0.893 1.00 98.44 83 GLN A CA 1
ATOM 593 C C . GLN A 1 83 ? -14.766 -4.406 -0.041 1.00 98.44 83 GLN A C 1
ATOM 595 O O . GLN A 1 83 ? -14.325 -5.428 -0.564 1.00 98.44 83 GLN A O 1
ATOM 600 N N . VAL A 1 84 ? -15.133 -4.372 1.243 1.00 98.00 84 VAL A N 1
ATOM 601 C CA . VAL A 1 84 ? -15.031 -5.532 2.146 1.00 98.00 84 VAL A CA 1
ATOM 602 C C . VAL A 1 84 ? -15.943 -6.668 1.686 1.00 98.00 84 VAL A C 1
ATOM 604 O O . VAL A 1 84 ? -15.534 -7.826 1.730 1.00 98.00 84 VAL A O 1
ATOM 607 N N . SER A 1 85 ? -17.140 -6.361 1.181 1.00 98.00 85 SER A N 1
ATOM 608 C CA . SER A 1 85 ? -18.043 -7.379 0.624 1.00 98.00 85 SER A CA 1
ATOM 609 C C . SER A 1 85 ? -17.464 -8.049 -0.626 1.00 98.00 85 SER A C 1
ATOM 611 O O . SER A 1 85 ? -17.688 -9.236 -0.844 1.00 98.00 85 SER A O 1
ATOM 613 N N . SER A 1 86 ? -16.701 -7.305 -1.432 1.00 97.25 86 SER A N 1
ATOM 614 C CA . SER A 1 86 ? -16.147 -7.794 -2.702 1.00 97.25 86 SER A CA 1
ATOM 615 C C . SER A 1 86 ? -14.806 -8.517 -2.540 1.00 97.25 86 SER A C 1
ATOM 617 O O . SER A 1 86 ? -14.555 -9.514 -3.212 1.00 97.25 86 SER A O 1
ATOM 619 N N . LEU A 1 87 ? -13.928 -8.005 -1.673 1.00 96.50 87 LEU A N 1
ATOM 620 C CA . LEU A 1 87 ? -12.539 -8.463 -1.520 1.00 96.50 87 LEU A CA 1
ATOM 621 C C . LEU A 1 87 ? -12.289 -9.218 -0.207 1.00 96.50 87 LEU A C 1
ATOM 623 O O . LEU A 1 87 ? -11.214 -9.783 -0.008 1.00 96.50 87 LEU A O 1
ATOM 627 N N . GLY A 1 88 ? -13.272 -9.235 0.693 1.00 97.19 88 GLY A N 1
ATOM 628 C CA . GLY A 1 88 ? -13.158 -9.811 2.024 1.00 97.19 88 GLY A CA 1
ATOM 629 C C . GLY A 1 88 ? -12.473 -8.889 3.036 1.00 97.19 88 GLY A C 1
ATOM 630 O O . GLY A 1 88 ? -11.921 -7.834 2.722 1.00 97.19 88 GLY A O 1
ATOM 631 N N . ARG A 1 89 ? -12.489 -9.330 4.297 1.00 96.81 89 ARG A N 1
ATOM 632 C CA . ARG A 1 89 ? -11.980 -8.576 5.460 1.00 96.81 89 ARG A CA 1
ATOM 633 C C . ARG A 1 89 ? -10.465 -8.341 5.410 1.00 96.81 89 ARG A C 1
ATOM 635 O O . ARG A 1 89 ? -9.981 -7.336 5.912 1.00 96.81 89 ARG A O 1
ATOM 642 N N . GLY A 1 90 ? -9.724 -9.220 4.730 1.00 95.69 90 GLY A N 1
ATOM 643 C CA . GLY A 1 90 ? -8.271 -9.116 4.543 1.00 95.69 90 GLY A CA 1
ATOM 644 C C . GLY A 1 90 ? -7.813 -8.029 3.560 1.00 95.69 90 GLY A C 1
ATOM 645 O O . GLY A 1 90 ? -6.628 -7.977 3.234 1.00 95.69 90 GLY A O 1
ATOM 646 N N . THR A 1 91 ? -8.724 -7.188 3.064 1.00 97.44 91 THR A N 1
ATOM 647 C CA . THR A 1 91 ? -8.413 -6.079 2.155 1.00 97.44 91 THR A CA 1
ATOM 648 C C . THR A 1 91 ? -7.574 -4.978 2.819 1.00 97.44 91 THR A C 1
ATOM 650 O O . THR A 1 91 ? -7.506 -4.857 4.042 1.00 97.44 91 THR A O 1
ATOM 653 N N . THR A 1 92 ? -6.975 -4.134 1.978 1.00 97.94 92 THR A N 1
ATOM 654 C CA . THR A 1 92 ? -6.393 -2.841 2.351 1.00 97.94 92 THR A CA 1
ATOM 655 C C . THR A 1 92 ? -7.390 -1.717 2.061 1.00 97.94 92 THR A C 1
ATOM 657 O O . THR A 1 92 ? -7.776 -1.554 0.898 1.00 97.94 92 THR A O 1
ATOM 660 N N . LEU A 1 93 ? -7.795 -0.941 3.069 1.00 98.31 93 LEU A N 1
ATOM 661 C CA . LEU A 1 93 ? -8.663 0.238 2.903 1.00 98.31 93 LEU A CA 1
ATOM 662 C C . LEU A 1 93 ? -7.833 1.524 2.808 1.00 98.31 93 LEU A C 1
ATOM 664 O O . LEU A 1 93 ? -6.899 1.703 3.581 1.00 98.31 93 LEU A O 1
ATOM 668 N N . LEU A 1 94 ? -8.162 2.412 1.868 1.00 98.00 94 LEU A N 1
ATOM 669 C CA . LEU A 1 94 ? -7.558 3.745 1.757 1.00 98.00 94 LEU A CA 1
ATOM 670 C C . LEU A 1 94 ? -8.272 4.700 2.715 1.00 98.00 94 LEU A C 1
ATOM 672 O O . LEU A 1 94 ? -9.475 4.896 2.559 1.00 98.00 94 LEU A O 1
ATOM 676 N N . VAL A 1 95 ? -7.557 5.255 3.695 1.00 98.31 95 VAL A N 1
ATOM 677 C CA . VAL A 1 95 ? -8.181 5.934 4.850 1.00 98.31 95 VAL A CA 1
ATOM 678 C C . VAL A 1 95 ? -7.981 7.448 4.884 1.00 98.31 95 VAL A C 1
ATOM 680 O O . VAL A 1 95 ? -8.410 8.095 5.823 1.00 98.31 95 VAL A O 1
ATOM 683 N N . ASP A 1 96 ? -7.342 8.047 3.887 1.00 97.44 96 ASP A N 1
ATOM 684 C CA . ASP A 1 96 ? -7.040 9.482 3.858 1.00 97.44 96 ASP A CA 1
ATOM 685 C C . ASP A 1 96 ? -7.816 10.234 2.768 1.00 97.44 96 ASP A C 1
ATOM 687 O O . ASP A 1 96 ? -7.329 11.206 2.199 1.00 97.44 96 ASP A O 1
ATOM 691 N N . THR A 1 97 ? -9.038 9.787 2.457 1.00 97.62 97 THR A N 1
ATOM 692 C CA . THR A 1 97 ? -9.904 10.506 1.504 1.00 97.62 97 THR A CA 1
ATOM 693 C C . THR A 1 97 ? -10.534 11.749 2.138 1.00 97.62 97 THR A C 1
ATOM 695 O O . THR A 1 97 ? -10.627 12.781 1.474 1.00 97.62 97 THR A O 1
ATOM 698 N N . TYR A 1 98 ? -10.947 11.662 3.407 1.00 96.75 98 TYR A N 1
ATOM 699 C CA . TYR A 1 98 ? -11.575 12.766 4.141 1.00 96.75 98 TYR A CA 1
ATOM 700 C C . TYR A 1 98 ? -10.890 13.027 5.487 1.00 96.75 98 TYR A C 1
ATOM 702 O O . TYR A 1 98 ? -10.096 13.957 5.597 1.00 96.75 98 TYR A O 1
ATOM 710 N N . ASP A 1 99 ? -11.187 12.206 6.499 1.00 97.62 99 ASP A N 1
ATOM 711 C CA . ASP A 1 99 ? -10.598 12.273 7.836 1.00 97.62 99 ASP A CA 1
ATOM 712 C C . ASP A 1 99 ? -10.083 10.890 8.239 1.00 97.62 99 ASP A C 1
ATOM 714 O O . ASP A 1 99 ? -10.828 9.913 8.244 1.00 97.62 99 ASP A O 1
ATOM 718 N N . ILE A 1 100 ? -8.795 10.812 8.576 1.00 98.06 100 ILE A N 1
ATOM 719 C CA . ILE A 1 100 ? -8.116 9.538 8.836 1.00 98.06 100 ILE A CA 1
ATOM 720 C C . ILE A 1 100 ? -8.642 8.858 10.099 1.00 98.06 100 ILE A C 1
ATOM 722 O O . ILE A 1 100 ? -8.742 7.632 10.133 1.00 98.06 100 ILE A O 1
ATOM 726 N N . GLU A 1 101 ? -8.958 9.625 11.143 1.00 98.12 101 GLU A N 1
ATOM 727 C CA . GLU A 1 101 ? -9.424 9.044 12.399 1.00 98.12 101 GLU A CA 1
ATOM 728 C C . GLU A 1 101 ? -10.799 8.407 12.198 1.00 98.12 101 GLU A C 1
ATOM 730 O O . GLU A 1 101 ? -11.010 7.242 12.548 1.00 98.12 101 GLU A O 1
ATOM 735 N N . GLU A 1 102 ? -11.715 9.126 11.559 1.00 98.50 102 GLU A N 1
ATOM 736 C CA . GLU A 1 102 ? -13.038 8.593 11.261 1.00 98.50 102 GLU A CA 1
ATOM 737 C C . GLU A 1 102 ? -12.973 7.420 10.272 1.00 98.50 102 GLU A C 1
ATOM 739 O O . GLU A 1 102 ? -13.608 6.387 10.499 1.00 98.50 102 GLU A O 1
ATOM 744 N N . ALA A 1 103 ? -12.139 7.505 9.233 1.00 98.44 103 ALA A N 1
ATOM 745 C CA . ALA A 1 103 ? -11.966 6.433 8.258 1.00 98.44 103 ALA A CA 1
ATOM 746 C C . ALA A 1 103 ? -11.420 5.142 8.892 1.00 98.44 103 ALA A C 1
ATOM 748 O O . ALA A 1 103 ? -11.914 4.047 8.617 1.00 98.44 103 ALA A O 1
ATOM 749 N N . VAL A 1 104 ? -10.427 5.229 9.784 1.00 98.62 104 VAL A N 1
ATOM 750 C CA . VAL A 1 104 ? -9.906 4.051 10.501 1.00 98.62 104 VAL A CA 1
ATOM 751 C C . VAL A 1 104 ? -10.988 3.435 11.387 1.00 98.62 104 VAL A C 1
ATOM 753 O O . VAL A 1 104 ? -11.153 2.211 11.388 1.00 98.62 104 VAL A O 1
ATOM 756 N N . ARG A 1 105 ? -11.767 4.264 12.094 1.00 98.69 105 ARG A N 1
ATOM 757 C CA . ARG A 1 105 ? -12.893 3.805 12.917 1.00 98.69 105 ARG A CA 1
ATOM 758 C C . ARG A 1 105 ? -13.927 3.059 12.070 1.00 98.69 105 ARG A C 1
ATOM 760 O O . ARG A 1 105 ? -14.271 1.925 12.400 1.00 98.69 105 ARG A O 1
ATOM 767 N N . LEU A 1 106 ? -14.366 3.655 10.959 1.00 98.50 106 LEU A N 1
ATOM 768 C CA . LEU A 1 106 ? -15.316 3.059 10.015 1.00 98.50 106 LEU A CA 1
ATOM 769 C C . LEU A 1 106 ? -14.775 1.776 9.378 1.00 98.50 106 LEU A C 1
ATOM 771 O O . LEU A 1 106 ? -15.515 0.804 9.210 1.00 98.50 106 LEU A O 1
ATOM 775 N N . GLY A 1 107 ? -13.487 1.748 9.037 1.00 98.25 107 GLY A N 1
ATOM 776 C CA . GLY A 1 107 ? -12.824 0.581 8.465 1.00 98.25 107 GLY A CA 1
ATOM 777 C C . GLY A 1 107 ? -12.842 -0.613 9.417 1.00 98.25 107 GLY A C 1
ATOM 778 O O . GLY A 1 107 ? -13.213 -1.716 9.009 1.00 98.25 107 GLY A O 1
ATOM 779 N N . VAL A 1 108 ? -12.510 -0.396 10.694 1.00 98.38 108 VAL A N 1
ATOM 780 C CA . VAL A 1 108 ? -12.572 -1.447 11.723 1.00 98.38 108 VAL A CA 1
ATOM 781 C C . VAL A 1 108 ? -14.013 -1.809 12.076 1.00 98.38 108 VAL A C 1
ATOM 783 O O . VAL A 1 108 ? -14.293 -2.982 12.283 1.00 98.38 108 VAL A O 1
ATOM 786 N N . GLU A 1 109 ? -14.956 -0.868 12.100 1.00 98.25 109 GLU A N 1
ATOM 787 C CA . GLU A 1 109 ? -16.380 -1.187 12.291 1.00 98.25 109 GLU A CA 1
ATOM 788 C C . GLU A 1 109 ? -16.903 -2.094 11.163 1.00 98.25 109 GLU A C 1
ATOM 790 O O . GLU A 1 109 ? -17.596 -3.080 11.411 1.00 98.25 109 GLU A O 1
ATOM 795 N N . THR A 1 110 ? -16.500 -1.807 9.923 1.00 97.88 110 THR A N 1
ATOM 796 C CA . THR A 1 110 ? -16.957 -2.523 8.727 1.00 97.88 110 THR A CA 1
ATOM 797 C C . THR A 1 110 ? -16.307 -3.899 8.576 1.00 97.88 110 THR A C 1
ATOM 799 O O . THR A 1 110 ? -16.981 -4.883 8.273 1.00 97.88 110 THR A O 1
ATOM 802 N N . ALA A 1 111 ? -14.987 -3.987 8.753 1.00 97.44 111 ALA A N 1
ATOM 803 C CA . ALA A 1 111 ? -14.229 -5.222 8.565 1.00 97.44 111 ALA A CA 1
ATOM 804 C C . ALA A 1 111 ? -13.979 -5.980 9.878 1.00 97.44 111 ALA A C 1
ATOM 806 O O . ALA A 1 111 ? -13.507 -7.114 9.847 1.00 97.44 111 ALA A O 1
ATOM 807 N N . GLY A 1 112 ? -14.286 -5.411 11.041 1.00 96.94 112 GLY A N 1
ATOM 808 C CA . GLY A 1 112 ? -13.907 -5.927 12.358 1.00 96.94 112 GLY A CA 1
ATOM 809 C C . GLY A 1 112 ? -12.385 -5.939 12.608 1.00 96.94 112 GLY A C 1
ATOM 810 O O . GLY A 1 112 ? -11.604 -5.467 11.780 1.00 96.94 112 GLY A O 1
ATOM 811 N N . PRO A 1 113 ? -11.924 -6.555 13.717 1.00 95.19 113 PRO A N 1
ATOM 812 C CA . PRO A 1 113 ? -10.507 -6.569 14.119 1.00 95.19 113 PRO A CA 1
ATOM 813 C C . PRO A 1 113 ? -9.591 -7.405 13.202 1.00 95.19 113 PRO A C 1
ATOM 815 O O . PRO A 1 113 ? -8.387 -7.495 13.432 1.00 95.19 113 PRO A O 1
ATOM 818 N N . GLU A 1 114 ? -10.156 -8.041 12.174 1.00 95.56 114 GLU A N 1
ATOM 819 C CA . GLU A 1 114 ? -9.432 -8.808 11.153 1.00 95.56 114 GLU A CA 1
ATOM 820 C C . GLU A 1 114 ? -9.174 -8.006 9.872 1.00 95.56 114 GLU A C 1
ATOM 822 O O . GLU A 1 114 ? -8.778 -8.597 8.865 1.00 95.56 114 GLU A O 1
ATOM 827 N N . LEU A 1 115 ? -9.406 -6.687 9.889 1.00 98.31 115 LEU A N 1
ATOM 828 C CA . LEU A 1 115 ? -9.048 -5.812 8.778 1.00 98.31 115 LEU A CA 1
ATOM 829 C C . LEU A 1 115 ? -7.592 -6.069 8.356 1.00 98.31 115 LEU A C 1
ATOM 831 O O . LEU A 1 115 ? -6.674 -6.044 9.174 1.00 98.31 115 LEU A O 1
ATOM 835 N N . GLY A 1 116 ? -7.375 -6.355 7.073 1.00 98.19 116 GLY A N 1
ATOM 836 C CA . GLY A 1 116 ? -6.058 -6.768 6.587 1.00 98.19 116 GLY A CA 1
ATOM 837 C C . GLY A 1 116 ? -5.014 -5.657 6.668 1.00 98.19 116 GLY A C 1
ATOM 838 O O . GLY A 1 116 ? -3.893 -5.880 7.142 1.00 98.19 116 GLY A O 1
ATOM 839 N N . ALA A 1 117 ? -5.366 -4.468 6.179 1.00 98.38 117 ALA A N 1
ATOM 840 C CA . ALA A 1 117 ? -4.517 -3.288 6.248 1.00 98.38 117 ALA A CA 1
ATOM 841 C C . ALA A 1 117 ? -5.303 -1.980 6.067 1.00 98.38 117 ALA A C 1
ATOM 843 O O . ALA A 1 117 ? -6.400 -1.957 5.506 1.00 98.38 117 ALA A O 1
ATOM 844 N N . VAL A 1 118 ? -4.674 -0.877 6.454 1.00 98.50 118 VAL A N 1
ATOM 845 C CA . VAL A 1 118 ? -5.032 0.481 6.035 1.00 98.50 118 VAL A CA 1
ATOM 846 C C . VAL A 1 118 ? -3.902 1.070 5.190 1.00 98.50 118 VAL A C 1
ATOM 848 O O . VAL A 1 118 ? -2.737 0.717 5.387 1.00 98.50 118 VAL A O 1
ATOM 851 N N . ARG A 1 119 ? -4.238 1.936 4.231 1.00 98.31 119 ARG A N 1
ATOM 852 C CA . ARG A 1 119 ? -3.288 2.677 3.395 1.00 98.31 119 ARG A CA 1
ATOM 853 C C . ARG A 1 119 ? -3.450 4.178 3.605 1.00 98.31 119 ARG A C 1
ATOM 855 O O . ARG A 1 119 ? -4.573 4.670 3.536 1.00 98.31 119 ARG A O 1
ATOM 862 N N . ILE A 1 120 ? -2.330 4.865 3.807 1.00 97.81 120 ILE A N 1
ATOM 863 C CA . ILE A 1 120 ? -2.233 6.328 3.914 1.00 97.81 120 ILE A CA 1
ATOM 864 C C . ILE A 1 120 ? -1.393 6.819 2.727 1.00 97.81 120 ILE A C 1
ATOM 866 O O . ILE A 1 120 ? -0.286 6.313 2.541 1.00 97.81 120 ILE A O 1
ATOM 870 N N . ASP A 1 121 ? -1.915 7.741 1.914 1.00 95.38 121 ASP A N 1
ATOM 871 C CA . ASP A 1 121 ? -1.272 8.220 0.676 1.00 95.38 121 ASP A CA 1
ATOM 872 C C . ASP A 1 121 ? -0.737 9.671 0.764 1.00 95.38 121 ASP A C 1
ATOM 874 O O . ASP A 1 121 ? -0.041 10.166 -0.128 1.00 95.38 121 ASP A O 1
ATOM 878 N N . SER A 1 122 ? -1.068 10.382 1.846 1.00 93.31 122 SER A N 1
ATOM 879 C CA . SER A 1 122 ? -0.820 11.818 1.999 1.00 93.31 122 SER A CA 1
ATOM 880 C C . SER A 1 122 ? -0.535 12.255 3.446 1.00 93.31 122 SER A C 1
ATOM 882 O O . SER A 1 122 ? -0.725 11.508 4.407 1.00 93.31 122 SER A O 1
ATOM 884 N N . GLY A 1 123 ? -0.054 13.495 3.603 1.00 93.31 123 GLY A N 1
ATOM 885 C CA . GLY A 1 123 ? 0.272 14.100 4.901 1.00 93.31 123 GLY A CA 1
ATOM 886 C C . GLY A 1 123 ? 1.646 13.701 5.457 1.00 93.31 123 GLY A C 1
ATOM 887 O O . GLY A 1 123 ? 2.506 13.189 4.742 1.00 93.31 123 GLY A O 1
ATOM 888 N N . ASP A 1 124 ? 1.870 13.959 6.751 1.00 94.81 124 ASP A N 1
ATOM 889 C CA . ASP A 1 124 ? 3.074 13.498 7.457 1.00 94.81 124 ASP A CA 1
ATOM 890 C C . ASP A 1 124 ? 2.925 12.012 7.806 1.00 94.81 124 ASP A C 1
ATOM 892 O O . ASP A 1 124 ? 2.412 11.639 8.863 1.00 94.81 124 ASP A O 1
ATOM 896 N N . LEU A 1 125 ? 3.354 11.156 6.878 1.00 95.69 125 LEU A N 1
ATOM 897 C CA . LEU A 1 125 ? 3.191 9.704 6.960 1.00 95.69 125 LEU A CA 1
ATOM 898 C C . LEU A 1 125 ? 3.778 9.100 8.245 1.00 95.69 125 LEU A C 1
ATOM 900 O O . LEU A 1 125 ? 3.225 8.135 8.769 1.00 95.69 125 LEU A O 1
ATOM 904 N N . GLY A 1 126 ? 4.876 9.652 8.772 1.00 95.56 126 GLY A N 1
ATOM 905 C CA . GLY A 1 126 ? 5.515 9.139 9.983 1.00 95.56 126 GLY A CA 1
ATOM 906 C C . GLY A 1 126 ? 4.659 9.385 11.222 1.00 95.56 126 GLY A C 1
ATOM 907 O O . GLY A 1 126 ? 4.387 8.458 11.990 1.00 95.56 126 GLY A O 1
ATOM 908 N N . VAL A 1 127 ? 4.186 10.622 11.386 1.00 96.69 127 VAL A N 1
ATOM 909 C CA . VAL A 1 127 ? 3.296 11.011 12.491 1.00 96.69 127 VAL A CA 1
ATOM 910 C C . VAL A 1 127 ? 1.945 10.303 12.376 1.00 96.69 127 VAL A C 1
ATOM 912 O O . VAL A 1 127 ? 1.438 9.758 13.361 1.00 96.69 127 VAL A O 1
ATOM 915 N N . LEU A 1 128 ? 1.376 10.268 11.169 1.00 97.62 128 LEU A N 1
ATOM 916 C CA . LEU A 1 128 ? 0.085 9.637 10.909 1.00 97.62 128 LEU A CA 1
ATOM 917 C C . LEU A 1 128 ? 0.128 8.129 11.160 1.00 97.62 128 LEU A C 1
ATOM 919 O O . LEU A 1 128 ? -0.775 7.615 11.813 1.00 97.62 128 LEU A O 1
ATOM 923 N N . ALA A 1 129 ? 1.186 7.424 10.744 1.00 98.00 129 ALA A N 1
ATOM 924 C CA . ALA A 1 129 ? 1.326 5.992 11.011 1.00 98.00 129 ALA A CA 1
ATOM 925 C C . ALA A 1 129 ? 1.312 5.680 12.518 1.00 98.00 129 ALA A C 1
ATOM 927 O O . ALA A 1 129 ? 0.652 4.731 12.940 1.00 98.00 129 ALA A O 1
ATOM 928 N N . VAL A 1 130 ? 1.981 6.491 13.349 1.00 98.38 130 VAL A N 1
ATOM 929 C CA . VAL A 1 130 ? 1.961 6.321 14.815 1.00 98.38 130 VAL A CA 1
ATOM 930 C C . VAL A 1 130 ? 0.552 6.513 15.378 1.00 98.38 130 VAL A C 1
ATOM 932 O O . VAL A 1 130 ? 0.092 5.676 16.157 1.00 98.38 130 VAL A O 1
ATOM 935 N N . ARG A 1 131 ? -0.153 7.572 14.964 1.00 98.25 131 ARG A N 1
ATOM 936 C CA . ARG A 1 131 ? -1.529 7.844 15.415 1.00 98.25 131 ARG A CA 1
ATOM 937 C C . ARG A 1 131 ? -2.493 6.734 14.990 1.00 98.25 131 ARG A C 1
ATOM 939 O O . ARG A 1 131 ? -3.254 6.235 15.814 1.00 98.25 131 ARG A O 1
ATOM 946 N N . VAL A 1 132 ? -2.417 6.306 13.731 1.00 98.56 132 VAL A N 1
ATOM 947 C CA . VAL A 1 132 ? -3.249 5.225 13.186 1.00 98.56 132 VAL A CA 1
ATOM 948 C C . VAL A 1 132 ? -2.969 3.905 13.896 1.00 98.56 132 VAL A C 1
ATOM 950 O O . VAL A 1 132 ? -3.910 3.190 14.232 1.00 98.56 132 VAL A O 1
ATOM 953 N N . ARG A 1 133 ? -1.704 3.591 14.206 1.00 98.69 133 ARG A N 1
ATOM 954 C CA . ARG A 1 133 ? -1.355 2.393 14.984 1.00 98.69 133 ARG A CA 1
ATOM 955 C C . ARG A 1 133 ? -2.023 2.399 16.357 1.00 98.69 133 ARG A C 1
ATOM 957 O O . ARG A 1 133 ? -2.679 1.422 16.707 1.00 98.69 133 ARG A O 1
ATOM 964 N N . GLN A 1 134 ? -1.905 3.504 17.095 1.00 98.69 134 GLN A N 1
ATOM 965 C CA . GLN A 1 134 ? -2.535 3.659 18.411 1.00 98.69 134 GLN A CA 1
ATOM 966 C C . GLN A 1 134 ? -4.056 3.490 18.337 1.00 98.69 134 GLN A C 1
ATOM 968 O O . GLN A 1 134 ? -4.647 2.815 19.178 1.00 98.69 134 GLN A O 1
ATOM 973 N N . GLN A 1 135 ? -4.687 4.065 17.313 1.00 98.69 135 GLN A N 1
ATOM 974 C CA . GLN A 1 135 ? -6.127 3.959 17.118 1.00 98.69 135 GLN A CA 1
ATOM 975 C C . GLN A 1 135 ? -6.565 2.531 16.766 1.00 98.69 135 GLN A C 1
ATOM 977 O O . GLN A 1 135 ? -7.501 2.013 17.373 1.00 98.69 135 GLN A O 1
ATOM 982 N N . LEU A 1 136 ? -5.880 1.867 15.830 1.00 98.75 136 LEU A N 1
ATOM 983 C CA . LEU A 1 136 ? -6.150 0.470 15.485 1.00 98.75 136 LEU A CA 1
ATOM 984 C C . LEU A 1 136 ? -6.010 -0.441 16.712 1.00 98.75 136 LEU A C 1
ATOM 986 O O . LEU A 1 136 ? -6.828 -1.339 16.900 1.00 98.75 136 LEU A O 1
ATOM 990 N N . ASP A 1 137 ? -5.011 -0.197 17.561 1.00 98.69 137 ASP A N 1
ATOM 991 C CA . ASP A 1 137 ? -4.799 -0.967 18.789 1.00 98.69 137 ASP A CA 1
ATOM 992 C C . ASP A 1 137 ? -5.922 -0.733 19.806 1.00 98.69 137 ASP A C 1
ATOM 994 O O . ASP A 1 137 ? -6.445 -1.697 20.368 1.00 98.69 137 ASP A O 1
ATOM 998 N N . ALA A 1 138 ? -6.357 0.519 19.986 1.00 98.56 138 ALA A N 1
ATOM 999 C CA . ALA A 1 138 ? -7.491 0.865 20.845 1.00 98.56 138 ALA A CA 1
ATOM 1000 C C . ALA A 1 138 ? -8.813 0.235 20.367 1.00 98.56 138 ALA A C 1
ATOM 1002 O O . ALA A 1 138 ? -9.664 -0.115 21.183 1.00 98.56 138 ALA A O 1
ATOM 1003 N N . LEU A 1 139 ? -8.966 0.041 19.055 1.00 98.38 139 LEU A N 1
ATOM 1004 C CA . LEU A 1 139 ? -10.109 -0.636 18.438 1.00 98.38 139 LEU A CA 1
ATOM 1005 C C . LEU A 1 139 ? -9.967 -2.175 18.413 1.00 98.38 139 LEU A C 1
ATOM 1007 O O . LEU A 1 139 ? -10.827 -2.866 17.869 1.00 98.38 139 LEU A O 1
ATOM 1011 N N . GLY A 1 140 ? -8.888 -2.735 18.976 1.00 98.38 140 GLY A N 1
ATOM 1012 C CA . GLY A 1 140 ? -8.628 -4.181 19.018 1.00 98.38 140 GLY A CA 1
ATOM 1013 C C . GLY A 1 140 ? -8.111 -4.783 17.704 1.00 98.38 140 GLY A C 1
ATOM 1014 O O . GLY A 1 140 ? -7.918 -5.995 17.611 1.00 98.38 140 GLY A O 1
ATOM 1015 N N . ALA A 1 141 ? -7.837 -3.958 16.695 1.00 98.31 141 ALA A N 1
ATOM 1016 C CA . ALA A 1 141 ? -7.366 -4.346 15.368 1.00 98.31 141 ALA A CA 1
ATOM 1017 C C . ALA A 1 141 ? -5.822 -4.405 15.301 1.00 98.31 141 ALA A C 1
ATOM 1019 O O . ALA A 1 141 ? -5.190 -3.927 14.353 1.00 98.31 141 ALA A O 1
ATOM 1020 N N . THR A 1 142 ? -5.201 -5.015 16.316 1.00 98.19 142 THR A N 1
ATOM 1021 C CA . THR A 1 142 ? -3.744 -5.005 16.576 1.00 98.19 142 THR A CA 1
ATOM 1022 C C . THR A 1 142 ? -2.893 -5.669 15.492 1.00 98.19 142 THR A C 1
ATOM 1024 O O . THR A 1 142 ? -1.690 -5.440 15.418 1.00 98.19 142 THR A O 1
ATOM 1027 N N . ARG A 1 143 ? -3.505 -6.486 14.626 1.00 98.06 143 ARG A N 1
ATOM 1028 C CA . ARG A 1 143 ? -2.829 -7.158 13.501 1.00 98.06 143 ARG A CA 1
ATOM 1029 C C . ARG A 1 143 ? -3.029 -6.467 12.151 1.00 98.06 143 ARG A C 1
ATOM 1031 O O . ARG A 1 143 ? -2.442 -6.906 11.165 1.00 98.06 143 ARG A O 1
ATOM 1038 N N . THR A 1 144 ? -3.864 -5.431 12.094 1.00 98.62 144 THR A N 1
ATOM 1039 C CA . THR A 1 144 ? -4.105 -4.663 10.865 1.00 98.62 144 THR A CA 1
ATOM 1040 C C . THR A 1 144 ? -2.819 -3.975 10.453 1.00 98.62 144 THR A C 1
ATOM 1042 O O . THR A 1 144 ? -2.260 -3.229 11.252 1.00 98.62 144 THR A O 1
ATOM 1045 N N . ARG A 1 145 ? -2.344 -4.202 9.230 1.00 98.50 145 ARG A N 1
ATOM 1046 C CA . ARG A 1 145 ? -1.099 -3.588 8.751 1.00 98.50 145 ARG A CA 1
ATOM 1047 C C . ARG A 1 145 ? -1.293 -2.128 8.347 1.00 98.50 145 ARG A C 1
ATOM 1049 O O . ARG A 1 145 ? -2.380 -1.744 7.920 1.00 98.50 145 ARG A O 1
ATOM 1056 N N . ILE A 1 146 ? -0.232 -1.337 8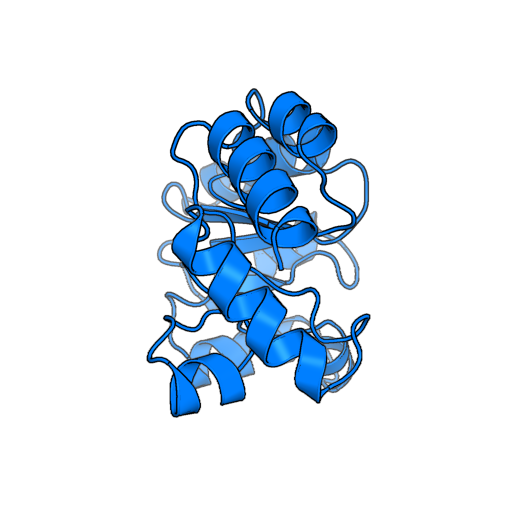.412 1.00 98.50 146 ILE A N 1
ATOM 1057 C CA . ILE A 1 146 ? -0.194 0.041 7.921 1.00 98.50 146 ILE A CA 1
ATOM 1058 C C . ILE A 1 146 ? 0.703 0.081 6.689 1.00 98.50 146 ILE A C 1
ATOM 1060 O O . ILE A 1 146 ? 1.914 -0.126 6.775 1.00 98.50 146 ILE A O 1
ATOM 1064 N N . LEU A 1 147 ? 0.098 0.333 5.534 1.00 97.88 147 LEU A N 1
ATOM 1065 C CA . LEU A 1 147 ? 0.812 0.599 4.292 1.00 97.88 147 LEU A CA 1
ATOM 1066 C C . LEU A 1 147 ? 0.832 2.103 4.048 1.00 97.88 147 LEU A C 1
ATOM 1068 O O . LEU A 1 147 ? -0.156 2.792 4.301 1.00 97.88 147 LEU A O 1
ATOM 1072 N N . VAL A 1 148 ? 1.940 2.610 3.531 1.00 97.00 148 VAL A N 1
ATOM 1073 C CA . VAL A 1 148 ? 2.040 4.018 3.145 1.00 97.00 148 VAL A CA 1
ATOM 1074 C C . VAL A 1 148 ? 2.461 4.109 1.697 1.00 97.00 148 VAL A C 1
ATOM 1076 O O . VAL A 1 148 ? 3.378 3.418 1.276 1.00 97.00 148 VAL A O 1
ATOM 1079 N N . THR A 1 149 ? 1.786 4.954 0.939 1.00 93.62 149 THR A N 1
ATOM 1080 C CA . THR A 1 149 ? 2.145 5.262 -0.444 1.00 93.62 149 THR A CA 1
ATOM 1081 C C . THR A 1 149 ? 2.312 6.769 -0.564 1.00 93.62 149 THR A C 1
ATOM 1083 O O . THR A 1 149 ? 1.742 7.502 0.228 1.00 93.62 149 THR A O 1
ATOM 1086 N N . SER A 1 150 ? 3.193 7.236 -1.446 1.00 88.88 150 SER A N 1
ATOM 1087 C CA . SER A 1 150 ? 3.311 8.641 -1.864 1.00 88.88 150 SER A CA 1
ATOM 1088 C C . SER A 1 150 ? 4.479 8.749 -2.859 1.00 88.88 150 SER A C 1
ATOM 1090 O O . SER A 1 150 ? 4.892 7.751 -3.457 1.00 88.88 150 SER A O 1
ATOM 1092 N N . ASP A 1 151 ? 5.075 9.932 -2.988 1.00 88.75 151 ASP A N 1
ATOM 1093 C CA . ASP A 1 151 ? 6.357 10.173 -3.659 1.00 88.75 151 ASP A CA 1
ATOM 1094 C C . ASP A 1 151 ? 7.552 9.643 -2.833 1.00 88.75 151 ASP A C 1
ATOM 1096 O O . ASP A 1 151 ? 8.455 10.384 -2.447 1.00 88.75 151 ASP A O 1
ATOM 1100 N N . LEU A 1 152 ? 7.538 8.344 -2.520 1.00 94.94 152 LEU A N 1
ATOM 1101 C CA . LEU A 1 152 ? 8.551 7.693 -1.691 1.00 94.94 152 LEU A CA 1
ATOM 1102 C C . LEU A 1 152 ? 9.803 7.344 -2.504 1.00 94.94 152 LEU A C 1
ATOM 1104 O O . LEU A 1 152 ? 9.734 6.612 -3.492 1.00 94.94 152 LEU A O 1
ATOM 1108 N N . ASP A 1 153 ? 10.956 7.799 -2.024 1.00 96.06 153 ASP A N 1
ATOM 1109 C CA . ASP A 1 153 ? 12.282 7.350 -2.445 1.00 96.06 153 ASP A CA 1
ATOM 1110 C C . ASP A 1 153 ? 12.996 6.600 -1.302 1.00 96.06 153 ASP A C 1
ATOM 1112 O O . ASP A 1 153 ? 12.444 6.383 -0.218 1.00 96.06 153 ASP A O 1
ATOM 1116 N N . GLU A 1 154 ? 14.239 6.174 -1.526 1.00 97.44 154 GLU A N 1
ATOM 1117 C CA . GLU A 1 154 ? 15.040 5.487 -0.510 1.00 97.44 154 GLU A CA 1
ATOM 1118 C C . GLU A 1 154 ? 15.260 6.305 0.777 1.00 97.44 154 GLU A C 1
ATOM 1120 O O . GLU A 1 154 ? 15.421 5.713 1.847 1.00 97.44 154 GLU A O 1
ATOM 1125 N N . PHE A 1 155 ? 15.249 7.639 0.708 1.00 96.88 155 PHE A N 1
ATOM 1126 C CA . PHE A 1 155 ? 15.444 8.508 1.868 1.00 96.88 155 PHE A CA 1
ATOM 1127 C C . PHE A 1 155 ? 14.159 8.617 2.687 1.00 96.88 155 PHE A C 1
ATOM 1129 O O . PHE A 1 155 ? 14.198 8.464 3.910 1.00 96.88 155 PHE A O 1
ATOM 1136 N N . ALA A 1 156 ? 13.018 8.800 2.019 1.00 95.94 156 ALA A N 1
ATOM 1137 C CA . ALA A 1 156 ? 11.703 8.797 2.652 1.00 95.94 156 A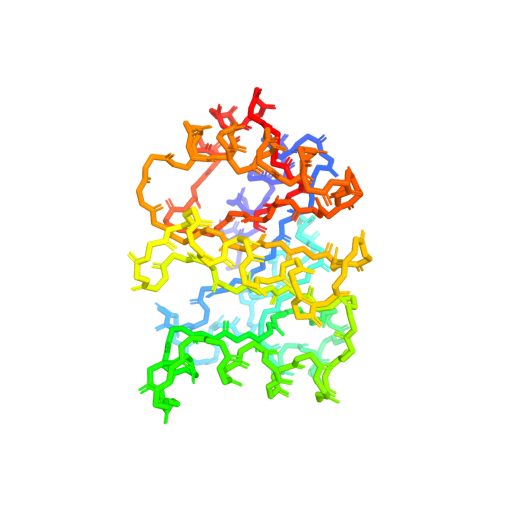LA A CA 1
ATOM 1138 C C . ALA A 1 156 ? 11.415 7.443 3.322 1.00 95.94 156 ALA A C 1
ATOM 1140 O O . ALA A 1 156 ? 11.023 7.394 4.489 1.00 95.94 156 ALA A O 1
ATOM 1141 N N . ILE A 1 157 ? 11.697 6.332 2.631 1.00 97.31 157 ILE A N 1
ATOM 1142 C CA . ILE A 1 157 ? 11.573 4.980 3.194 1.00 97.31 157 ILE A CA 1
ATOM 1143 C C . ILE A 1 157 ? 12.472 4.820 4.426 1.00 97.31 157 ILE A C 1
ATOM 1145 O O . ILE A 1 157 ? 12.014 4.328 5.461 1.00 97.31 157 ILE A O 1
ATOM 1149 N N . ALA A 1 158 ? 13.734 5.259 4.349 1.00 96.31 158 ALA A N 1
ATOM 1150 C CA . ALA A 1 158 ? 14.660 5.181 5.475 1.00 96.31 158 ALA A CA 1
ATOM 1151 C C . ALA A 1 158 ? 14.166 5.981 6.695 1.00 96.31 158 ALA A C 1
ATOM 1153 O O . ALA A 1 158 ? 14.266 5.488 7.821 1.00 96.31 158 ALA A O 1
ATOM 1154 N N . ALA A 1 159 ? 13.592 7.170 6.482 1.00 94.94 159 ALA A N 1
ATOM 1155 C CA . ALA A 1 159 ? 13.013 7.994 7.543 1.00 94.94 159 ALA A CA 1
ATOM 1156 C C . ALA A 1 159 ? 11.798 7.321 8.211 1.00 94.94 159 ALA A C 1
ATOM 1158 O O . ALA A 1 159 ? 11.634 7.389 9.429 1.00 94.94 159 ALA A O 1
ATOM 1159 N N . LEU A 1 160 ? 10.990 6.591 7.438 1.00 96.06 160 LEU A N 1
ATOM 1160 C CA . LEU A 1 160 ? 9.810 5.870 7.924 1.00 96.06 160 LEU A CA 1
ATOM 1161 C C . LEU A 1 160 ? 10.136 4.558 8.658 1.00 96.06 160 LEU A C 1
ATOM 1163 O O . LEU A 1 160 ? 9.233 3.907 9.186 1.00 96.06 160 LEU A O 1
ATOM 1167 N N . ARG A 1 161 ? 11.406 4.140 8.739 1.00 90.00 161 ARG A N 1
ATOM 1168 C CA . ARG A 1 161 ? 11.789 2.886 9.420 1.00 90.00 161 ARG A CA 1
ATOM 1169 C C . ARG A 1 161 ? 11.401 2.861 10.897 1.00 90.00 161 ARG A C 1
ATOM 1171 O O . ARG A 1 161 ? 11.026 1.805 11.403 1.00 90.00 161 ARG A O 1
ATOM 1178 N N . ALA A 1 162 ? 11.483 4.005 11.573 1.00 91.44 162 ALA A N 1
ATOM 1179 C CA . ALA A 1 162 ? 11.123 4.127 12.985 1.00 91.44 162 ALA A CA 1
ATOM 1180 C C . ALA A 1 162 ? 9.601 4.184 13.219 1.00 91.44 162 ALA A C 1
ATOM 1182 O O . ALA A 1 162 ? 9.153 3.992 14.347 1.00 91.44 162 ALA A O 1
ATOM 1183 N N . ALA A 1 163 ? 8.811 4.429 12.169 1.00 95.94 163 ALA A N 1
ATOM 1184 C CA . ALA A 1 163 ? 7.358 4.445 12.239 1.00 95.94 163 ALA A CA 1
ATOM 1185 C C . ALA A 1 163 ? 6.781 3.016 12.141 1.00 95.94 163 ALA A C 1
ATOM 1187 O O . ALA A 1 163 ? 7.420 2.132 11.547 1.00 95.94 163 ALA A O 1
ATOM 1188 N N . PRO A 1 164 ? 5.572 2.772 12.689 1.00 97.19 164 PRO A N 1
ATOM 1189 C CA . PRO A 1 164 ? 4.889 1.480 12.634 1.00 97.19 164 PRO A CA 1
ATOM 1190 C C . PRO A 1 164 ? 4.262 1.242 11.250 1.00 97.19 164 PRO A C 1
ATOM 1192 O O . PRO A 1 164 ? 3.054 1.101 11.113 1.00 97.19 164 PRO A O 1
ATOM 1195 N N . VAL A 1 165 ? 5.100 1.244 10.216 1.00 97.44 165 VAL A N 1
ATOM 1196 C CA . VAL A 1 165 ? 4.739 0.979 8.821 1.00 97.44 165 VAL A CA 1
ATOM 1197 C C . VAL A 1 165 ? 5.166 -0.441 8.465 1.00 97.44 165 VAL A C 1
ATOM 1199 O O . VAL A 1 165 ? 6.300 -0.835 8.735 1.00 97.44 165 VAL A O 1
ATOM 1202 N N . ASP A 1 166 ? 4.284 -1.198 7.823 1.00 97.56 166 ASP A N 1
ATOM 1203 C CA . ASP A 1 166 ? 4.509 -2.594 7.436 1.00 97.56 166 ASP A CA 1
ATOM 1204 C C . ASP A 1 166 ? 4.947 -2.751 5.970 1.00 97.56 166 ASP A C 1
ATOM 1206 O O . ASP A 1 166 ? 5.510 -3.782 5.590 1.00 97.56 166 ASP A O 1
ATOM 1210 N N . GLY A 1 167 ? 4.712 -1.736 5.134 1.00 97.00 167 GLY A N 1
ATOM 1211 C CA . GLY A 1 167 ? 5.112 -1.736 3.729 1.00 97.00 167 GLY A CA 1
ATOM 1212 C C . GLY A 1 167 ? 4.895 -0.401 3.020 1.00 97.00 167 GLY A C 1
ATOM 1213 O O . GLY A 1 167 ? 4.209 0.485 3.537 1.00 97.00 167 GLY A O 1
ATOM 1214 N N . TYR A 1 168 ? 5.495 -0.311 1.836 1.00 96.12 168 TYR A N 1
ATOM 1215 C CA . TYR A 1 168 ? 5.598 0.868 0.977 1.00 96.12 168 TYR A CA 1
ATOM 1216 C C . TYR A 1 168 ? 5.064 0.573 -0.431 1.00 96.12 168 TYR A C 1
ATOM 1218 O O . TYR A 1 168 ? 5.228 -0.586 -0.892 1.00 96.12 168 TYR A O 1
#

Sequence (168 aa):
DSAIASAASRMTTAAAGRSCIEMGSRRTHEEAAVAAARAAYLCGFTATSNLAARQRYGVPTAGTSAHSFTLLHDSEAEAFRAQVSSLGRGTTLLVDTYDIEEAVRLGVETAGPELGAVRIDSGDLGVLAVRVRQQLDALGATRTRILVTSDLDEFAIAALRAAPVDGY

Radius of gyration: 16.02 Å; chains: 1; bounding box: 42×28×44 Å

Secondary structure (DSSP, 8-state):
-HHHHHHHHHHHHHHTTSB-EE-GGGGS-HHHHHHHHHHHHHTT--EES-HHHHHHH---B-----HHHHHTSSSHHHHHHHHHHHH-TTPEEE--SS-HHHHHHHHHHHHGGG--EEEE-SS-HHHHHHHHHHHHHHTT-TT-EEEE-SS--HHHHHHGGGSS--B-

pLDDT: mean 96.61, std 3.38, range [63.75, 98.75]

Foldseek 3Di:
DVVLLVQLLLQQVLLVPFAEE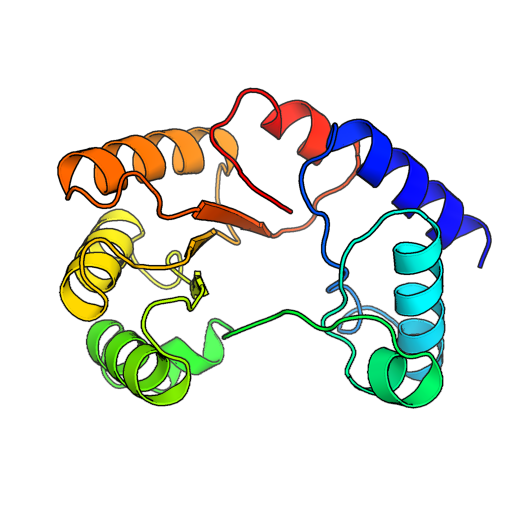AECCVVDDPVVSLVSNVSSVVNGHQAYCDVVVCVPPVGHHDDQDDLVQCVVDPHNLVSLLVRCVVPNQLDEAEQPSPDNLVSLVSNCVRSPLSRNEYEYADDPLQVSLQVSCVSSVVSNNNNHAYAYHYPDGSVNSNVNPPGRHRHD